Protein AF-A0A819L9K7-F1 (afdb_monomer)

Mean predicted aligned error: 14.49 Å

Foldseek 3Di:
DPDPPVVVVVVVVVPDDDPPVDDPDPDPDQLVRVLVVLVVVLVVVLVVLVVVLVVLVPPPVNVPDPLSVLVNVLSVLVNVLSVPLSVQVSVCSVPVDGPPPDPVVVVVNCCSVVLSVVLSVLSVVLSVVVVVCCVPPVPVPPDPVVVVVSVVVSVVCSVVVPD

Nearest PDB structures (foldseek):
  7um6-assembly1_A  TM=7.625E-01  e=9.025E-03  Homo sapiens
  8uwl-assembly1_A  TM=7.797E-01  e=8.533E-03  Homo sapiens
  6a94-assembly2_B  TM=7.496E-01  e=1.336E-02  Homo sapiens
  7xk8-assembly1_R  TM=7.739E-01  e=8.481E-02  Homo sapiens
  7um7-assembly1_A  TM=7.497E-01  e=8.019E-02  Homo sapiens

Sequence (163 aa):
MDMNFSYNNEFLNSSDEDDHDGFDEDSVISPMIRFWILLIFSIPSIICSIVILYLLLNHKEHRRSLNHRVVIIQLIGGLIYLLTHIPIYLNYLRLGYVWPQTPTMCHIWWFVGDGFSDTMTILMAWASFERHILIFHNQLVSTRRKRIFAHYLPITIIIIYCP

pLDDT: mean 71.37, std 14.48, range [41.88, 90.06]

Secondary structure (DSSP, 8-state):
--SSSHHHHHHHTTS---------S---S-HHHHHHHHHHHHHHHHHHHHHHHHHHHH-GGGGG-HHHHHHHHHHHHHHHHHHHHHHHHHHHHHHSS-SS--HHHHHHHHIIIIIHHHHHHHHHHHHHHHHHHHHH-TTTT-SHHHHHHHHHHHHHHHHHH--

Radius of gyration: 26.66 Å; Cα contacts (8 Å, |Δi|>4): 63; chains: 1; bounding box: 38×29×101 Å

Solvent-accessible surface area (backbone atoms only — not comparable to full-atom values): 9792 Å² total; per-residue (Å²): 142,86,80,70,71,66,62,57,55,56,59,62,68,67,69,67,85,74,85,77,86,65,97,81,84,86,68,98,62,58,55,70,58,54,47,52,53,50,52,65,53,46,55,59,50,52,53,50,52,51,51,51,51,48,54,55,70,68,41,70,82,54,75,78,46,75,75,46,55,58,52,51,52,50,52,52,50,53,50,49,45,57,67,52,50,47,58,55,52,48,47,26,60,72,66,77,48,63,84,69,88,41,74,68,50,53,50,51,48,49,45,57,52,56,52,45,50,50,50,51,52,52,51,52,52,46,53,49,49,53,52,51,45,52,73,78,38,60,78,77,69,73,47,73,69,60,56,49,53,64,59,45,48,62,58,51,48,46,65,71,74,56,126

Structure (mmCIF, N/CA/C/O backbone):
data_AF-A0A819L9K7-F1
#
_entry.id   AF-A0A819L9K7-F1
#
loop_
_atom_site.group_PDB
_atom_site.id
_atom_site.type_symbol
_atom_site.label_atom_id
_atom_site.label_alt_id
_atom_site.label_comp_id
_atom_site.label_asym_id
_atom_site.label_entity_id
_atom_site.label_seq_id
_atom_site.pdbx_PDB_ins_code
_atom_site.Cartn_x
_atom_site.Cartn_y
_atom_site.Cartn_z
_atom_site.occupancy
_atom_site.B_iso_or_equiv
_atom_site.auth_seq_id
_atom_site.auth_comp_id
_atom_site.auth_asym_id
_atom_site.auth_atom_id
_atom_site.pdbx_PDB_model_num
ATOM 1 N N . MET A 1 1 ? -8.771 12.437 -74.222 1.00 47.97 1 MET A N 1
ATOM 2 C CA . MET A 1 1 ? -7.708 11.501 -73.810 1.00 47.97 1 MET A CA 1
ATOM 3 C C . MET A 1 1 ? -7.007 12.129 -72.613 1.00 47.97 1 MET A C 1
ATOM 5 O O . MET A 1 1 ? -5.881 12.539 -72.761 1.00 47.97 1 MET A O 1
ATOM 9 N N . ASP A 1 2 ? -7.673 12.244 -71.458 1.00 45.41 2 ASP A N 1
ATOM 10 C CA . ASP A 1 2 ? -7.119 12.936 -70.271 1.00 45.41 2 ASP A CA 1
ATOM 11 C C . ASP A 1 2 ? -7.773 12.414 -68.979 1.00 45.41 2 ASP A C 1
ATOM 13 O O . ASP A 1 2 ? -8.266 13.175 -68.156 1.00 45.41 2 ASP A O 1
ATOM 17 N N . MET A 1 3 ? -7.877 11.091 -68.823 1.00 43.03 3 MET A N 1
ATOM 18 C CA . MET A 1 3 ? -8.537 10.500 -67.644 1.00 43.03 3 MET A CA 1
ATOM 19 C C . MET A 1 3 ? -7.751 9.353 -66.992 1.00 43.03 3 MET A C 1
ATOM 21 O O . MET A 1 3 ? -8.260 8.707 -66.089 1.00 43.03 3 MET A O 1
ATOM 25 N N . ASN A 1 4 ? -6.496 9.132 -67.411 1.00 41.88 4 ASN A N 1
ATOM 26 C CA . ASN A 1 4 ? -5.614 8.092 -66.856 1.00 41.88 4 ASN A CA 1
ATOM 27 C C . ASN A 1 4 ? -4.394 8.649 -66.099 1.00 41.88 4 ASN A C 1
ATOM 29 O O . ASN A 1 4 ? -3.623 7.870 -65.552 1.00 41.88 4 ASN A O 1
ATOM 33 N N . PHE A 1 5 ? -4.198 9.973 -66.048 1.00 43.19 5 PHE A N 1
ATOM 34 C CA . PHE A 1 5 ? -3.042 10.561 -65.354 1.00 43.19 5 PHE A CA 1
ATOM 35 C C . PHE A 1 5 ? -3.317 10.875 -63.873 1.00 43.19 5 PHE A C 1
ATOM 37 O O . PHE A 1 5 ? -2.386 10.940 -63.082 1.00 43.19 5 PHE A O 1
ATOM 44 N N . SER A 1 6 ? -4.588 11.008 -63.466 1.00 46.12 6 SER A N 1
ATOM 45 C CA . SER A 1 6 ? -4.931 11.297 -62.063 1.00 46.12 6 SER A CA 1
ATOM 46 C C . SER A 1 6 ? -4.913 10.045 -61.175 1.00 46.12 6 SER A C 1
ATOM 48 O O . SER A 1 6 ? -4.499 10.124 -60.026 1.00 46.12 6 SER A O 1
ATOM 50 N N . TYR A 1 7 ? -5.280 8.877 -61.718 1.00 46.41 7 TYR A N 1
ATOM 51 C CA . TYR A 1 7 ? -5.365 7.622 -60.954 1.00 46.41 7 TYR A CA 1
ATOM 52 C C . TYR A 1 7 ? -3.996 7.073 -60.520 1.00 46.41 7 TYR A C 1
ATOM 54 O O . TYR A 1 7 ? -3.875 6.451 -59.469 1.00 46.41 7 TYR A O 1
ATOM 62 N N . ASN A 1 8 ? -2.944 7.327 -61.304 1.00 43.03 8 ASN A N 1
ATOM 63 C CA . ASN A 1 8 ? -1.601 6.837 -60.983 1.00 43.03 8 ASN A CA 1
ATOM 64 C C . ASN A 1 8 ? -0.897 7.688 -59.914 1.00 43.03 8 ASN A C 1
ATOM 66 O O . ASN A 1 8 ? -0.018 7.177 -59.226 1.00 43.03 8 ASN A O 1
ATOM 70 N N . ASN A 1 9 ? -1.300 8.954 -59.742 1.00 44.94 9 ASN A N 1
ATOM 71 C CA . ASN A 1 9 ? -0.762 9.816 -58.687 1.00 44.94 9 ASN A CA 1
ATOM 72 C C . ASN A 1 9 ? -1.364 9.493 -57.312 1.00 44.94 9 ASN A C 1
ATOM 74 O O . ASN A 1 9 ? -0.668 9.631 -56.316 1.00 44.94 9 ASN A O 1
ATOM 78 N N . GLU A 1 10 ? -2.609 9.010 -57.239 1.00 49.22 10 GLU A N 1
ATOM 79 C CA . GLU A 1 10 ? -3.186 8.535 -55.971 1.00 49.22 10 GLU A CA 1
ATOM 80 C C . GLU A 1 10 ? -2.590 7.192 -55.529 1.00 49.22 10 GLU A C 1
ATOM 82 O O . GLU A 1 10 ? -2.390 6.975 -54.338 1.00 49.22 10 GLU A O 1
ATOM 87 N N . PHE A 1 11 ? -2.238 6.306 -56.470 1.00 46.31 11 PHE A N 1
ATOM 88 C CA . PHE A 1 11 ? -1.681 4.993 -56.127 1.00 46.31 11 PHE A CA 1
ATOM 89 C C . PHE A 1 11 ? -0.210 5.060 -55.676 1.00 46.31 11 PHE A C 1
ATOM 91 O O . PHE A 1 11 ? 0.197 4.311 -54.791 1.00 46.31 11 PHE A O 1
ATOM 98 N N . LEU A 1 12 ? 0.583 5.989 -56.230 1.00 46.03 12 LEU A N 1
ATOM 99 C CA . LEU A 1 12 ? 1.963 6.235 -55.784 1.00 46.03 12 LEU A CA 1
ATOM 100 C C . LEU A 1 12 ? 2.042 7.044 -54.480 1.00 46.03 12 LEU A C 1
ATOM 102 O O . LEU A 1 12 ? 3.007 6.881 -53.750 1.00 46.03 12 LEU A O 1
ATOM 106 N N . ASN A 1 13 ? 1.020 7.838 -54.145 1.00 42.19 13 ASN A N 1
ATOM 107 C CA . ASN A 1 13 ? 0.948 8.571 -52.872 1.00 42.19 13 ASN A CA 1
ATOM 108 C C . ASN A 1 13 ? 0.361 7.730 -51.718 1.00 42.19 13 ASN A C 1
ATOM 110 O O . ASN A 1 13 ? 0.168 8.237 -50.618 1.00 42.19 13 ASN A O 1
ATOM 114 N N . SER A 1 14 ? 0.030 6.462 -51.984 1.00 45.16 14 SER A N 1
ATOM 115 C CA . SER A 1 14 ? -0.509 5.505 -51.008 1.00 45.16 14 SER A CA 1
ATOM 116 C C . SER A 1 14 ? 0.543 4.499 -50.516 1.00 45.16 14 SER A C 1
ATOM 118 O O . SER A 1 14 ? 0.205 3.632 -49.714 1.00 45.16 14 SER A O 1
ATOM 120 N N . SER A 1 15 ? 1.778 4.562 -51.029 1.00 47.38 15 SER A N 1
ATOM 121 C CA . SER A 1 15 ? 2.857 3.611 -50.701 1.00 47.38 15 SER A CA 1
ATOM 122 C C . SER A 1 15 ? 4.066 4.245 -49.993 1.00 47.38 15 SER A C 1
ATOM 124 O O . SER A 1 15 ? 5.053 3.548 -49.798 1.00 47.38 15 SER A O 1
ATOM 126 N N . ASP A 1 16 ? 3.980 5.517 -49.590 1.00 47.78 16 ASP A N 1
ATOM 127 C CA . ASP A 1 16 ? 4.845 6.108 -48.558 1.00 47.78 16 ASP A CA 1
ATOM 128 C C . ASP A 1 16 ? 4.090 5.923 -47.224 1.00 47.78 16 ASP A C 1
ATOM 130 O O . ASP A 1 16 ? 3.124 6.630 -46.946 1.00 47.78 16 ASP A O 1
ATOM 134 N N . GLU A 1 17 ? 4.251 4.805 -46.513 1.00 51.47 17 GLU A N 1
ATOM 135 C CA . GLU A 1 17 ? 5.301 4.629 -45.496 1.00 51.47 17 GLU A CA 1
ATOM 136 C C . GLU A 1 17 ? 5.539 5.903 -44.672 1.00 51.47 17 GLU A C 1
ATOM 138 O O . GLU A 1 17 ? 6.511 6.619 -44.860 1.00 51.47 17 GLU A O 1
ATOM 143 N N . ASP A 1 18 ? 4.612 6.166 -43.752 1.00 46.50 18 ASP A N 1
ATOM 144 C CA . ASP A 1 18 ? 4.942 6.394 -42.343 1.00 46.50 18 ASP A CA 1
ATOM 145 C C . ASP A 1 18 ? 3.671 6.153 -41.511 1.00 46.50 18 ASP A C 1
ATOM 147 O O . ASP A 1 18 ? 3.017 7.072 -41.016 1.00 46.50 18 ASP A O 1
ATOM 151 N N . ASP A 1 19 ? 3.318 4.872 -41.347 1.00 43.38 19 ASP A N 1
ATOM 152 C CA . ASP A 1 19 ? 2.492 4.419 -40.223 1.00 43.38 19 ASP A CA 1
ATOM 153 C C . ASP A 1 19 ? 3.317 4.586 -38.936 1.00 43.38 19 ASP A C 1
ATOM 155 O O . ASP A 1 19 ? 3.801 3.631 -38.326 1.00 43.38 19 ASP A O 1
ATOM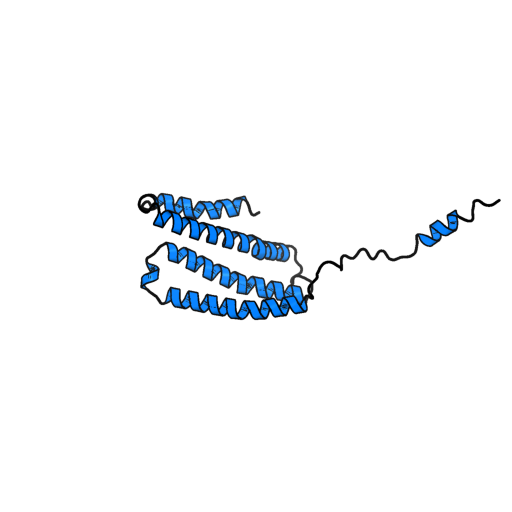 159 N N . HIS A 1 20 ? 3.484 5.836 -38.510 1.00 44.00 20 HIS A N 1
ATOM 160 C CA . HIS A 1 20 ? 3.915 6.190 -37.164 1.00 44.00 20 HIS A CA 1
ATOM 161 C C . HIS A 1 20 ? 2.706 6.131 -36.209 1.00 44.00 20 HIS A C 1
ATOM 163 O O . HIS A 1 20 ? 2.451 7.040 -35.423 1.00 44.00 20 HIS A O 1
ATOM 169 N N . ASP A 1 21 ? 1.958 5.027 -36.253 1.00 50.53 21 ASP A N 1
ATOM 170 C CA . ASP A 1 21 ? 1.004 4.663 -35.207 1.00 50.53 21 ASP A CA 1
ATOM 171 C C . ASP A 1 21 ? 1.798 4.110 -34.019 1.00 50.53 21 ASP A C 1
ATOM 173 O O . ASP A 1 21 ? 2.033 2.910 -33.862 1.00 50.53 21 ASP A O 1
ATOM 177 N N . GLY A 1 22 ? 2.273 5.027 -33.181 1.00 45.41 22 GLY A N 1
ATOM 178 C CA . GLY A 1 22 ? 3.095 4.698 -32.027 1.00 45.41 22 GLY A CA 1
ATOM 179 C C . GLY A 1 22 ? 3.020 5.755 -30.939 1.00 45.41 22 GLY A C 1
ATOM 180 O O . GLY A 1 22 ? 4.036 6.329 -30.601 1.00 45.41 22 GLY A O 1
ATOM 181 N N . PHE A 1 23 ? 1.819 6.042 -30.434 1.00 48.34 23 PHE A N 1
ATOM 182 C CA . PHE A 1 23 ? 1.538 6.262 -29.003 1.00 48.34 23 PHE A CA 1
ATOM 183 C C . PHE A 1 23 ? 2.619 6.941 -28.113 1.00 48.34 23 PHE A C 1
ATOM 185 O O . PHE A 1 23 ? 2.833 6.493 -26.994 1.00 48.34 23 PHE A O 1
ATOM 192 N N . ASP A 1 24 ? 3.269 8.032 -28.529 1.00 49.47 24 ASP A N 1
ATOM 193 C CA . ASP A 1 24 ? 4.378 8.632 -27.754 1.00 49.47 24 ASP A CA 1
ATOM 194 C C . ASP A 1 24 ? 4.225 10.144 -27.487 1.00 49.47 24 ASP A C 1
ATOM 196 O O . ASP A 1 24 ? 5.203 10.886 -27.497 1.00 49.47 24 ASP A O 1
ATOM 200 N N . GLU A 1 25 ? 3.015 10.632 -27.177 1.00 50.06 25 GLU A N 1
ATOM 201 C CA . GLU A 1 25 ? 2.830 12.052 -26.799 1.00 50.06 25 GLU A CA 1
ATOM 202 C C . GLU A 1 25 ? 2.079 12.358 -25.492 1.00 50.06 25 GLU A C 1
ATOM 204 O O . GLU A 1 25 ? 1.927 13.528 -25.164 1.00 50.06 25 GLU A O 1
ATOM 209 N N . ASP A 1 26 ? 1.742 11.379 -24.641 1.00 50.31 26 ASP A N 1
ATOM 210 C CA . ASP A 1 26 ? 0.991 11.666 -23.397 1.00 50.31 26 ASP A CA 1
ATOM 211 C C . ASP A 1 26 ? 1.663 11.194 -22.094 1.00 50.31 26 ASP A C 1
ATOM 213 O O . ASP A 1 26 ? 1.020 10.754 -21.137 1.00 50.31 26 ASP A O 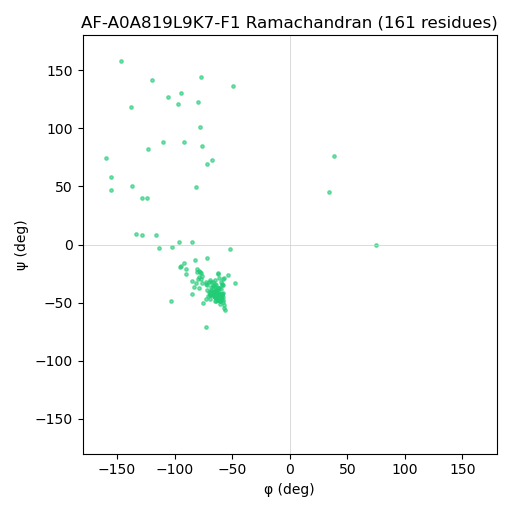1
ATOM 217 N N . SER A 1 27 ? 2.984 11.349 -21.976 1.00 53.69 27 SER A N 1
ATOM 218 C CA . SER A 1 27 ? 3.630 11.342 -20.656 1.00 53.69 27 SER A CA 1
ATOM 219 C C . SER A 1 27 ? 4.422 12.626 -20.415 1.00 53.69 27 SER A C 1
ATOM 221 O O . SER A 1 27 ? 5.639 12.675 -20.515 1.00 53.69 27 SER A O 1
ATOM 223 N N . VAL A 1 28 ? 3.696 13.671 -19.995 1.00 59.41 28 VAL A N 1
ATOM 224 C CA . VAL A 1 28 ? 4.142 15.057 -19.699 1.00 59.41 28 VAL A CA 1
ATOM 225 C C . VAL A 1 28 ? 5.350 15.166 -18.734 1.00 59.41 28 VAL A C 1
ATOM 227 O O . VAL A 1 28 ? 5.855 16.250 -18.461 1.00 59.41 28 VAL A O 1
ATOM 230 N N . ILE A 1 29 ? 5.845 14.057 -18.176 1.00 67.44 29 ILE A N 1
ATOM 231 C CA . ILE A 1 29 ? 6.948 14.027 -17.210 1.00 67.44 29 ILE A CA 1
ATOM 232 C C . ILE A 1 29 ? 7.890 12.873 -17.556 1.00 67.44 29 ILE A C 1
ATOM 234 O O . ILE A 1 29 ? 7.492 11.711 -17.453 1.00 67.44 29 ILE A O 1
ATOM 238 N N . SER A 1 30 ? 9.149 13.210 -17.860 1.00 81.06 30 SER A N 1
ATOM 239 C CA . SER A 1 30 ? 10.231 12.259 -18.142 1.00 81.06 30 SER A CA 1
ATOM 240 C C . SER A 1 30 ? 10.323 11.151 -17.073 1.00 81.06 30 SER A C 1
ATOM 242 O O . SER A 1 30 ? 10.284 11.455 -15.871 1.00 81.06 30 SER A O 1
ATOM 244 N N . PRO A 1 31 ? 10.500 9.871 -17.461 1.00 75.19 31 PRO A N 1
ATOM 245 C CA . PRO A 1 31 ? 10.593 8.740 -16.529 1.00 75.19 31 PRO A CA 1
ATOM 246 C C . PRO A 1 31 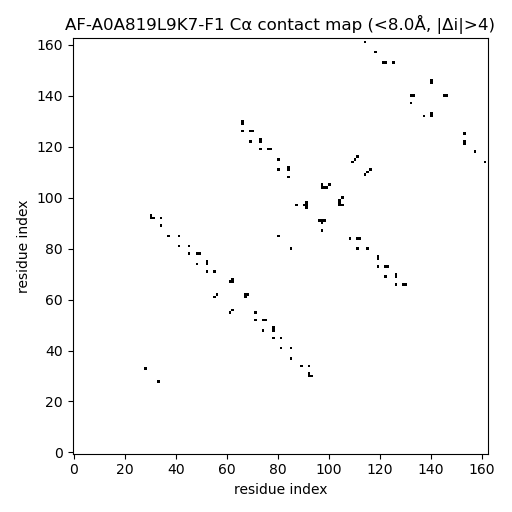? 11.717 8.910 -15.496 1.00 75.19 31 PRO A C 1
ATOM 248 O O . PRO A 1 31 ? 11.590 8.477 -14.349 1.00 75.19 31 PRO A O 1
ATOM 251 N N . MET A 1 32 ? 12.780 9.633 -15.850 1.00 77.69 32 MET A N 1
ATOM 252 C CA . MET A 1 32 ? 13.879 9.938 -14.936 1.00 77.69 32 MET A CA 1
ATOM 253 C C . MET A 1 32 ? 13.462 10.896 -13.811 1.00 77.69 32 MET A C 1
ATOM 255 O O . MET A 1 32 ? 13.873 10.723 -12.665 1.00 77.69 32 MET A O 1
ATOM 259 N N . ILE A 1 33 ? 12.595 11.869 -14.101 1.00 83.44 33 ILE A N 1
ATOM 260 C CA . ILE A 1 33 ? 12.060 12.798 -13.094 1.00 83.44 33 ILE 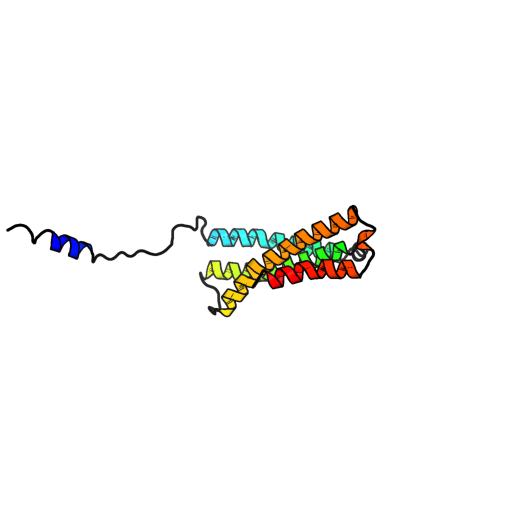A CA 1
ATOM 261 C C . ILE A 1 33 ? 11.149 12.040 -12.120 1.00 83.44 33 ILE A C 1
ATOM 263 O O . ILE A 1 33 ? 11.269 12.207 -10.905 1.00 83.44 33 ILE A O 1
ATOM 267 N N . ARG A 1 34 ? 10.289 11.149 -12.636 1.00 80.88 34 ARG A N 1
ATOM 268 C CA . ARG A 1 34 ? 9.417 10.293 -11.811 1.00 80.88 34 ARG A CA 1
ATOM 269 C C . ARG A 1 34 ? 10.231 9.412 -10.864 1.00 80.88 34 ARG A C 1
ATOM 271 O O . ARG A 1 34 ? 9.900 9.323 -9.684 1.00 80.88 34 ARG A O 1
ATOM 278 N N . PHE A 1 35 ? 11.322 8.827 -11.361 1.00 82.44 35 PHE A N 1
ATOM 279 C CA . PHE A 1 35 ? 12.244 8.023 -10.561 1.00 82.44 35 PHE A CA 1
ATOM 280 C C . PHE A 1 35 ? 12.805 8.805 -9.364 1.00 82.44 35 PHE A C 1
ATOM 282 O O . PHE A 1 35 ? 12.692 8.351 -8.225 1.00 82.44 35 PHE A O 1
ATOM 289 N N . TRP A 1 36 ? 13.366 9.997 -9.596 1.00 85.00 36 TRP A N 1
ATOM 290 C CA . TRP A 1 36 ? 13.979 10.797 -8.530 1.00 85.00 36 TRP A CA 1
ATOM 291 C C . TRP A 1 36 ? 12.965 11.314 -7.508 1.00 85.00 36 TRP A C 1
ATOM 293 O O . TRP A 1 36 ? 13.245 11.267 -6.310 1.00 85.00 36 TRP A O 1
ATOM 303 N N . ILE A 1 37 ? 11.785 11.757 -7.953 1.00 86.62 37 ILE A N 1
ATOM 304 C CA . ILE A 1 37 ? 10.715 12.212 -7.051 1.00 86.62 37 ILE A CA 1
ATOM 305 C C . ILE A 1 37 ? 10.258 11.065 -6.148 1.00 86.62 37 ILE A C 1
ATOM 307 O O . ILE A 1 37 ? 10.176 11.234 -4.930 1.00 86.62 37 ILE A O 1
ATOM 311 N N . LEU A 1 38 ? 10.008 9.885 -6.725 1.00 84.38 38 LEU A N 1
ATOM 312 C CA . LEU A 1 38 ? 9.605 8.710 -5.954 1.00 84.38 38 LEU A CA 1
ATOM 313 C C . LEU A 1 38 ? 10.693 8.286 -4.969 1.00 84.38 38 LEU A C 1
ATOM 315 O O . LEU A 1 38 ? 10.387 7.980 -3.819 1.00 84.38 38 LEU A O 1
ATOM 319 N N . LEU A 1 39 ? 11.962 8.312 -5.375 1.00 85.75 39 LEU A N 1
ATOM 320 C CA . LEU A 1 39 ? 13.079 7.950 -4.506 1.00 85.75 39 LEU A CA 1
ATOM 321 C C . LEU A 1 39 ? 13.231 8.929 -3.328 1.00 85.75 39 LEU A C 1
ATOM 323 O O . LEU A 1 39 ? 13.291 8.506 -2.175 1.00 85.75 39 LEU A O 1
ATOM 327 N N . ILE A 1 40 ? 13.223 10.237 -3.597 1.00 90.06 40 ILE A N 1
ATOM 328 C CA . ILE A 1 40 ? 13.348 11.274 -2.562 1.00 90.06 40 ILE A CA 1
ATOM 329 C C . ILE A 1 40 ? 12.169 11.249 -1.590 1.00 90.06 40 ILE A C 1
ATOM 331 O O . ILE A 1 40 ? 12.368 11.510 -0.409 1.00 90.06 40 ILE A O 1
ATOM 335 N N . PHE A 1 41 ? 10.957 10.937 -2.051 1.00 87.19 41 PHE A N 1
ATOM 336 C CA . PHE A 1 41 ? 9.770 10.931 -1.195 1.00 87.19 41 PHE A CA 1
ATOM 337 C C . PHE A 1 41 ? 9.577 9.609 -0.433 1.00 87.19 41 PHE A C 1
ATOM 339 O O . PHE A 1 41 ? 9.092 9.596 0.700 1.00 87.19 41 PHE A O 1
ATOM 346 N N . SER A 1 42 ? 9.994 8.485 -1.019 1.00 85.00 42 SER A N 1
ATOM 347 C CA . SER A 1 42 ? 9.874 7.159 -0.398 1.00 85.00 42 SER A CA 1
ATOM 348 C C . SER A 1 42 ? 10.792 6.986 0.812 1.00 85.00 42 SER A C 1
ATOM 350 O O . SER A 1 42 ? 10.335 6.486 1.838 1.00 85.00 42 SER A O 1
ATOM 352 N N . ILE A 1 43 ? 12.043 7.452 0.751 1.00 88.06 43 ILE A N 1
ATOM 353 C CA . ILE A 1 43 ? 13.007 7.355 1.864 1.00 88.06 43 ILE A CA 1
ATOM 354 C C . ILE A 1 43 ? 12.471 7.990 3.168 1.00 88.06 43 ILE A C 1
ATOM 356 O O . ILE A 1 43 ? 12.388 7.282 4.177 1.00 88.06 43 ILE A O 1
ATOM 360 N N . PRO A 1 44 ? 12.063 9.277 3.203 1.00 90.06 44 PRO A N 1
ATOM 361 C CA . PRO A 1 44 ? 11.542 9.901 4.416 1.00 90.06 44 PRO A CA 1
ATOM 362 C C . PRO A 1 44 ? 10.210 9.284 4.852 1.00 90.06 44 PRO A C 1
ATOM 364 O O . PRO A 1 44 ? 9.962 9.180 6.053 1.00 90.06 44 PRO A O 1
ATOM 367 N N . SER A 1 45 ? 9.378 8.823 3.913 1.00 88.62 45 SER A N 1
ATOM 368 C CA . SER A 1 45 ? 8.115 8.146 4.228 1.00 88.62 45 SER A CA 1
ATOM 369 C C . SER A 1 45 ? 8.336 6.806 4.943 1.00 88.62 45 SER A C 1
ATOM 371 O O . SER A 1 45 ? 7.696 6.529 5.963 1.00 88.62 45 SER A O 1
ATOM 373 N N . ILE A 1 46 ? 9.304 6.007 4.484 1.00 87.62 46 ILE A N 1
ATOM 374 C CA . ILE A 1 46 ? 9.706 4.750 5.130 1.00 87.62 46 ILE A CA 1
ATOM 375 C C . ILE A 1 46 ? 10.268 5.029 6.528 1.00 87.62 46 ILE A C 1
ATOM 377 O O . ILE A 1 46 ? 9.843 4.396 7.496 1.00 87.62 46 ILE A O 1
ATOM 381 N N . ILE A 1 47 ? 11.169 6.009 6.660 1.00 89.56 47 ILE A N 1
ATOM 382 C CA . ILE A 1 47 ? 11.753 6.390 7.956 1.00 89.56 47 ILE A CA 1
ATOM 383 C C . ILE A 1 47 ? 10.658 6.834 8.932 1.00 89.56 47 ILE A C 1
ATOM 385 O O . ILE A 1 47 ? 10.611 6.355 10.065 1.00 89.56 47 ILE A O 1
ATOM 389 N N . CYS A 1 48 ? 9.744 7.701 8.492 1.00 89.12 48 CYS A N 1
ATOM 390 C CA . CYS A 1 48 ? 8.628 8.173 9.306 1.00 89.12 48 CYS A CA 1
ATOM 391 C C . CYS A 1 48 ? 7.733 7.009 9.755 1.00 89.12 48 CYS A C 1
ATOM 393 O O . CYS A 1 48 ? 7.414 6.887 10.939 1.00 89.12 48 CYS A O 1
ATOM 395 N N . SER A 1 49 ? 7.403 6.099 8.837 1.00 86.81 49 SER A N 1
ATOM 396 C CA . SER A 1 49 ? 6.578 4.922 9.124 1.00 86.81 49 SER A CA 1
ATOM 397 C C . SER A 1 49 ? 7.228 3.999 10.162 1.00 86.81 49 SER A C 1
ATOM 399 O O . SER A 1 49 ? 6.553 3.549 11.089 1.00 86.81 49 SER A O 1
ATOM 401 N N . ILE A 1 50 ? 8.543 3.765 10.066 1.00 87.50 50 ILE A N 1
ATOM 402 C CA . ILE A 1 50 ? 9.306 2.969 11.042 1.00 87.50 50 ILE A CA 1
ATOM 403 C C . ILE A 1 50 ? 9.345 3.662 12.406 1.00 87.50 50 ILE A C 1
ATOM 405 O O . ILE A 1 50 ? 9.126 3.005 13.422 1.00 87.50 50 ILE A O 1
ATOM 409 N N . VAL A 1 51 ? 9.588 4.976 12.449 1.00 89.00 51 VAL A N 1
ATOM 410 C CA . VAL A 1 51 ? 9.609 5.745 13.704 1.00 89.00 51 VAL A CA 1
ATOM 411 C C . VAL A 1 51 ? 8.246 5.697 14.388 1.00 89.00 51 VAL A C 1
ATOM 413 O O . VAL A 1 51 ? 8.178 5.398 15.580 1.00 89.00 51 VAL A O 1
ATOM 416 N N . ILE A 1 52 ? 7.158 5.926 13.647 1.00 85.44 52 ILE A N 1
ATOM 417 C CA . ILE A 1 52 ? 5.796 5.843 14.186 1.00 85.44 52 ILE A CA 1
ATOM 418 C C . ILE A 1 52 ? 5.530 4.436 14.712 1.00 85.44 52 ILE A C 1
ATOM 420 O O . ILE A 1 52 ? 5.089 4.305 15.850 1.00 85.44 52 ILE A O 1
ATOM 424 N N . LEU A 1 53 ? 5.839 3.393 13.934 1.00 85.56 53 LEU A N 1
ATOM 425 C CA . LEU A 1 53 ? 5.664 2.000 14.347 1.00 85.56 53 LEU A CA 1
ATOM 426 C C . LEU A 1 53 ? 6.471 1.677 15.613 1.00 85.56 53 LEU A C 1
ATOM 428 O O . LEU A 1 53 ? 5.953 1.035 16.526 1.00 85.56 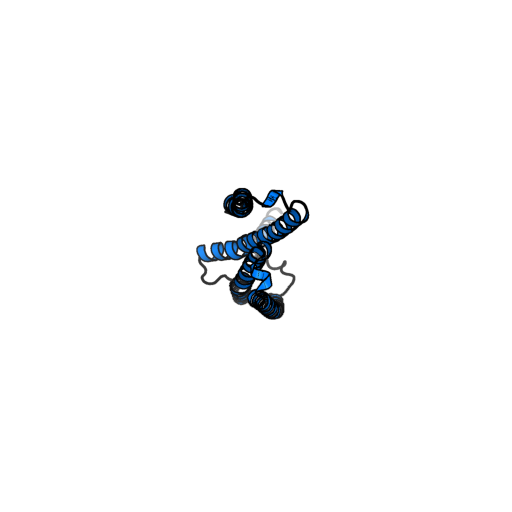53 LEU A O 1
ATOM 432 N N . TYR A 1 54 ? 7.712 2.152 15.700 1.00 86.38 54 TYR A N 1
ATOM 433 C CA . TYR A 1 54 ? 8.572 1.968 16.864 1.00 86.38 54 TYR A CA 1
ATOM 434 C C . TYR A 1 54 ? 8.006 2.660 18.110 1.00 86.38 54 TYR A C 1
ATOM 436 O O . TYR A 1 54 ? 7.872 2.020 19.155 1.00 86.38 54 TYR A O 1
ATOM 444 N N . LEU A 1 55 ? 7.609 3.933 17.999 1.00 86.06 55 LEU A N 1
ATOM 445 C CA . LEU A 1 55 ? 6.961 4.673 19.089 1.00 86.06 55 LEU A CA 1
ATOM 446 C C . LEU A 1 55 ? 5.685 3.961 19.553 1.00 86.06 55 LEU A C 1
ATOM 448 O O . LEU A 1 55 ? 5.454 3.812 20.757 1.00 86.06 55 LEU A O 1
ATOM 452 N N . LEU A 1 56 ? 4.907 3.451 18.598 1.00 77.50 56 LEU A N 1
ATOM 453 C CA . LEU A 1 56 ? 3.686 2.698 18.851 1.00 77.50 56 LEU A CA 1
ATOM 454 C C . LEU A 1 56 ? 3.926 1.393 19.612 1.00 77.50 56 LEU A C 1
ATOM 456 O O . LEU A 1 56 ? 3.184 1.047 20.532 1.00 77.50 56 LEU A O 1
ATOM 460 N N . LEU A 1 57 ? 4.953 0.643 19.209 1.00 77.69 57 LEU A N 1
ATOM 461 C CA . LEU A 1 57 ? 5.294 -0.639 19.815 1.00 77.69 57 LEU A CA 1
ATOM 462 C C . LEU A 1 57 ? 5.897 -0.457 21.209 1.00 77.69 57 LEU A C 1
ATOM 464 O O . LEU A 1 57 ? 5.651 -1.294 22.086 1.00 77.69 57 LEU A O 1
ATOM 468 N N . ASN A 1 58 ? 6.660 0.615 21.427 1.00 80.62 58 ASN A N 1
ATOM 469 C CA . ASN A 1 58 ? 7.369 0.842 22.682 1.00 80.62 58 ASN A CA 1
ATOM 470 C C . ASN A 1 58 ? 6.453 1.401 23.792 1.00 80.62 58 ASN A C 1
ATOM 472 O O . ASN A 1 58 ? 6.631 1.072 24.967 1.00 80.62 58 ASN A O 1
ATOM 476 N N . HIS A 1 59 ? 5.405 2.161 23.448 1.00 76.06 59 HIS A N 1
ATOM 477 C CA . HIS A 1 59 ? 4.425 2.641 24.430 1.00 76.06 59 HIS A CA 1
ATOM 478 C C . HIS A 1 59 ? 3.410 1.551 24.835 1.00 76.06 59 HIS A C 1
ATOM 480 O O . HIS A 1 59 ? 2.421 1.278 24.152 1.00 76.06 59 HIS A O 1
ATOM 486 N N . LYS A 1 60 ? 3.623 0.937 26.009 1.00 61.25 60 LYS A N 1
ATOM 487 C CA . LYS A 1 60 ? 2.779 -0.147 26.565 1.00 61.25 60 LYS A CA 1
ATOM 488 C C . LYS A 1 60 ? 1.307 0.242 26.793 1.00 61.25 60 LYS A C 1
ATOM 490 O O . LYS A 1 60 ? 0.435 -0.604 26.605 1.00 61.25 60 LYS A O 1
ATOM 495 N N . GLU A 1 61 ? 1.026 1.501 27.129 1.00 59.56 61 GLU A N 1
ATOM 496 C CA . GLU A 1 61 ? -0.332 2.034 27.369 1.00 59.56 61 GLU A CA 1
ATOM 497 C C . GLU A 1 61 ? -1.243 1.951 26.125 1.00 59.56 61 GLU A C 1
ATOM 499 O O . GLU A 1 61 ? -2.453 1.746 26.231 1.00 59.56 61 GLU A O 1
ATOM 504 N N . HIS A 1 62 ? -0.674 2.001 24.916 1.00 52.75 62 HIS A N 1
ATOM 505 C CA . HIS A 1 62 ? -1.446 1.973 23.670 1.00 52.75 62 HIS A CA 1
ATOM 506 C C . HIS A 1 62 ? -1.868 0.572 23.203 1.00 52.75 62 HIS A C 1
ATOM 508 O O . HIS A 1 62 ? -2.777 0.445 22.381 1.00 52.75 62 HIS A O 1
ATOM 514 N N . ARG A 1 63 ? -1.306 -0.504 23.776 1.00 54.50 63 ARG A N 1
ATOM 515 C CA . ARG A 1 63 ? -1.634 -1.896 23.395 1.00 54.50 63 ARG A CA 1
ATOM 516 C C . ARG A 1 63 ? -3.025 -2.361 23.851 1.00 54.50 63 ARG A C 1
ATOM 518 O O . ARG A 1 63 ? -3.487 -3.426 23.428 1.00 54.50 63 ARG A O 1
ATOM 525 N N . ARG A 1 64 ? -3.693 -1.594 24.718 1.00 53.84 64 ARG A N 1
ATOM 526 C CA . ARG A 1 64 ? -4.958 -1.985 25.362 1.00 53.84 64 ARG A CA 1
ATOM 527 C C . ARG A 1 64 ? -6.212 -1.538 24.594 1.00 53.84 64 ARG A C 1
ATOM 529 O O . ARG A 1 64 ? -7.278 -2.103 24.820 1.00 53.84 64 ARG A O 1
ATOM 536 N N . SER A 1 65 ? -6.089 -0.600 23.650 1.00 56.34 65 SER A N 1
ATOM 537 C CA . SER A 1 65 ? -7.206 -0.120 22.823 1.00 56.34 65 SER A CA 1
ATOM 538 C C . SER A 1 65 ? -7.286 -0.865 21.487 1.00 56.34 65 SER A C 1
ATOM 540 O O . SER A 1 65 ? -6.300 -0.999 20.763 1.00 56.34 65 SER A O 1
ATOM 542 N N . LEU A 1 66 ? -8.480 -1.350 21.149 1.00 58.97 66 LEU A N 1
ATOM 543 C CA . LEU A 1 66 ? -8.769 -2.093 19.919 1.00 58.97 66 LEU A CA 1
ATOM 544 C C . LEU A 1 66 ? -8.453 -1.282 18.653 1.00 58.97 66 LEU A C 1
ATOM 546 O O . LEU A 1 66 ? -7.903 -1.836 17.703 1.00 58.97 66 LEU A O 1
ATOM 550 N N . ASN A 1 67 ? -8.663 0.034 18.720 1.00 61.16 67 ASN A N 1
ATOM 551 C CA . ASN A 1 67 ? -8.397 0.992 17.645 1.00 61.16 67 ASN A CA 1
ATOM 552 C C . ASN A 1 67 ? -6.916 1.052 17.251 1.00 61.16 67 ASN A C 1
ATOM 554 O O . ASN A 1 67 ? -6.578 1.427 16.133 1.00 61.16 67 ASN A O 1
ATOM 558 N N . HIS A 1 68 ? -6.013 0.704 18.169 1.00 68.44 68 HIS A N 1
ATOM 559 C CA . HIS A 1 68 ? -4.579 0.771 17.919 1.00 68.44 68 HIS A CA 1
ATOM 560 C C . HIS A 1 68 ? -4.090 -0.390 17.046 1.00 68.44 68 HIS A C 1
ATOM 562 O O . HIS A 1 68 ? -3.125 -0.249 16.303 1.00 68.44 68 HIS A O 1
ATOM 568 N N . ARG A 1 69 ? -4.782 -1.536 17.086 1.00 72.69 69 ARG A N 1
ATOM 569 C CA . ARG A 1 69 ? -4.392 -2.730 16.322 1.00 72.69 69 ARG A CA 1
ATOM 570 C C . ARG A 1 69 ? -4.601 -2.546 14.825 1.00 72.69 69 ARG A C 1
ATOM 572 O O . ARG A 1 69 ? -3.733 -2.932 14.055 1.00 72.69 69 ARG A O 1
ATOM 579 N N . VAL A 1 70 ? -5.714 -1.928 14.428 1.00 74.62 70 VAL A N 1
ATOM 580 C CA . VAL A 1 70 ? -5.997 -1.640 13.013 1.00 74.62 70 VAL A CA 1
ATOM 581 C C . VAL A 1 70 ? -4.978 -0.648 12.454 1.00 74.62 70 VAL A C 1
ATOM 583 O O . VAL A 1 70 ? -4.456 -0.863 11.369 1.00 74.62 70 VAL A O 1
ATOM 586 N N . VAL A 1 71 ? -4.595 0.370 13.233 1.00 78.31 71 VAL A N 1
ATOM 587 C CA . VAL A 1 71 ? -3.553 1.338 12.841 1.00 78.31 71 VAL A CA 1
ATOM 588 C C . VAL A 1 71 ? -2.185 0.671 12.675 1.00 78.31 71 VAL A C 1
ATOM 590 O O . VAL A 1 71 ? -1.474 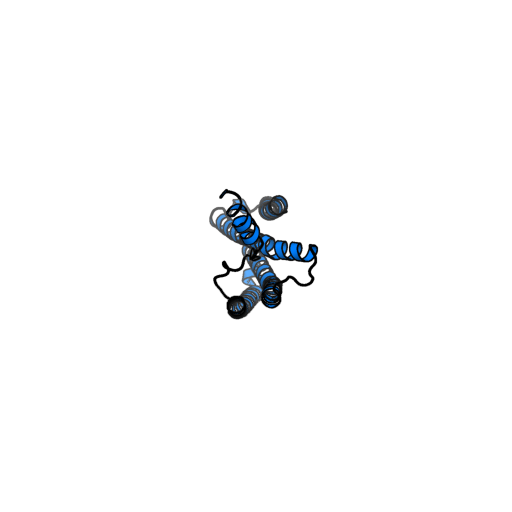0.980 11.726 1.00 78.31 71 VAL A O 1
ATOM 593 N N . ILE A 1 72 ? -1.821 -0.269 13.555 1.00 80.38 72 ILE A N 1
ATOM 594 C CA . ILE A 1 72 ? -0.577 -1.045 13.417 1.00 80.38 72 ILE A CA 1
ATOM 595 C C . ILE A 1 72 ? -0.592 -1.871 12.131 1.00 80.38 72 ILE A C 1
ATOM 597 O O . ILE A 1 72 ? 0.386 -1.858 11.392 1.00 80.38 7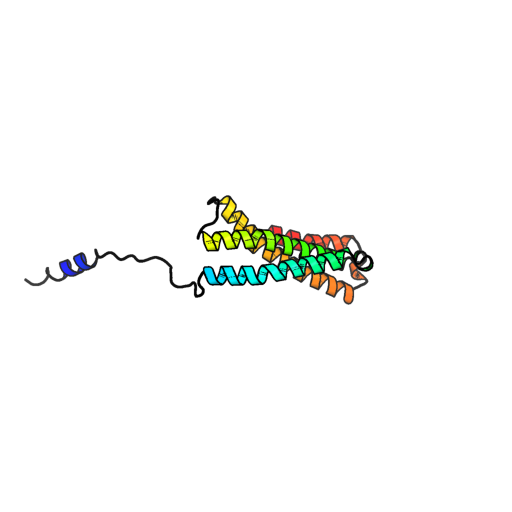2 ILE A O 1
ATOM 601 N N . ILE A 1 73 ? -1.695 -2.574 11.856 1.00 81.75 73 ILE A N 1
ATOM 602 C CA . ILE A 1 73 ? -1.838 -3.391 10.642 1.00 81.75 73 ILE A CA 1
ATOM 603 C C . ILE A 1 73 ? -1.749 -2.507 9.393 1.00 81.75 73 ILE A C 1
ATOM 605 O O . ILE A 1 73 ? -1.039 -2.861 8.456 1.00 81.75 73 ILE A O 1
ATOM 609 N N . GLN A 1 74 ? -2.390 -1.335 9.412 1.00 82.25 74 GLN A N 1
ATOM 610 C CA . GLN A 1 74 ? -2.316 -0.352 8.332 1.00 82.25 74 GLN A CA 1
ATOM 611 C C . GLN A 1 74 ? -0.881 0.138 8.098 1.00 82.25 74 GLN A C 1
ATOM 613 O O . GLN A 1 74 ? -0.416 0.163 6.964 1.00 82.25 74 GLN A O 1
ATOM 618 N N . LEU A 1 75 ? -0.158 0.501 9.165 1.00 85.06 75 LEU A N 1
ATOM 619 C CA . LEU A 1 75 ? 1.232 0.965 9.077 1.00 85.06 75 LEU A CA 1
ATOM 620 C C . LEU A 1 75 ? 2.166 -0.120 8.536 1.00 85.06 75 LEU A C 1
ATOM 622 O O . LEU A 1 75 ? 2.999 0.160 7.680 1.00 85.06 75 LEU A O 1
ATOM 626 N N . ILE A 1 76 ? 2.020 -1.357 9.014 1.00 84.81 76 ILE A N 1
ATOM 627 C CA . ILE A 1 76 ? 2.817 -2.492 8.534 1.00 84.81 76 ILE A CA 1
ATOM 628 C C . ILE A 1 76 ? 2.492 -2.784 7.067 1.00 84.81 76 ILE A C 1
ATOM 630 O O . ILE A 1 76 ? 3.408 -2.963 6.269 1.00 84.81 76 ILE A O 1
ATOM 634 N N . GLY A 1 77 ? 1.211 -2.797 6.696 1.00 84.62 77 GLY A N 1
ATOM 635 C CA . GLY A 1 77 ? 0.791 -3.016 5.317 1.00 84.62 77 GLY A CA 1
ATOM 636 C C . GLY A 1 77 ? 1.317 -1.933 4.374 1.00 84.62 77 GLY A C 1
ATOM 637 O O . GLY A 1 77 ? 1.925 -2.259 3.360 1.00 84.62 77 GLY A O 1
ATOM 638 N N . GLY A 1 78 ? 1.184 -0.658 4.746 1.00 84.94 78 GLY A N 1
ATOM 639 C CA . GLY A 1 78 ? 1.732 0.462 3.979 1.00 84.94 78 GLY A CA 1
ATOM 640 C C . GLY A 1 78 ? 3.257 0.411 3.844 1.00 84.94 78 GLY A C 1
ATOM 641 O O . GLY A 1 78 ? 3.785 0.696 2.771 1.00 84.94 78 GLY A O 1
ATOM 642 N N . LEU A 1 79 ? 3.973 -0.018 4.890 1.00 86.69 79 LEU A N 1
ATOM 643 C CA . LEU A 1 79 ? 5.424 -0.217 4.834 1.00 86.69 79 LEU A CA 1
ATOM 644 C C . LEU A 1 79 ? 5.802 -1.341 3.861 1.00 86.69 79 LEU A C 1
ATOM 646 O O . LEU A 1 79 ? 6.717 -1.167 3.062 1.00 86.69 79 LEU A O 1
ATOM 650 N N . ILE A 1 80 ? 5.099 -2.475 3.912 1.00 86.69 80 ILE A N 1
ATOM 651 C CA . ILE A 1 80 ? 5.323 -3.592 2.985 1.00 86.69 80 ILE A CA 1
ATOM 652 C C . ILE A 1 80 ? 5.061 -3.132 1.552 1.00 86.69 80 ILE A C 1
ATOM 654 O O . ILE A 1 80 ? 5.908 -3.362 0.699 1.00 86.69 80 ILE A O 1
ATOM 658 N N . TYR A 1 81 ? 3.959 -2.422 1.306 1.00 85.88 81 TYR A N 1
ATOM 659 C CA . TYR A 1 81 ? 3.644 -1.859 -0.007 1.00 85.88 81 TYR A CA 1
ATOM 660 C C . TYR A 1 81 ? 4.740 -0.919 -0.510 1.00 85.88 81 TYR A C 1
ATOM 662 O O . TYR A 1 81 ? 5.219 -1.071 -1.627 1.00 85.88 81 TYR A O 1
ATOM 670 N N . LEU A 1 82 ? 5.209 0.011 0.325 1.00 85.75 82 LEU A N 1
ATOM 671 C CA . LEU A 1 82 ? 6.326 0.890 -0.027 1.00 85.75 82 LEU A CA 1
ATOM 672 C C . LEU A 1 82 ? 7.605 0.098 -0.339 1.00 85.75 82 LEU A C 1
ATOM 674 O O . LEU A 1 82 ? 8.333 0.461 -1.255 1.00 85.75 82 LEU A O 1
ATOM 678 N N . LEU A 1 83 ? 7.881 -0.984 0.389 1.00 85.31 83 LEU A N 1
ATOM 679 C CA . LEU A 1 83 ? 9.077 -1.806 0.190 1.00 85.3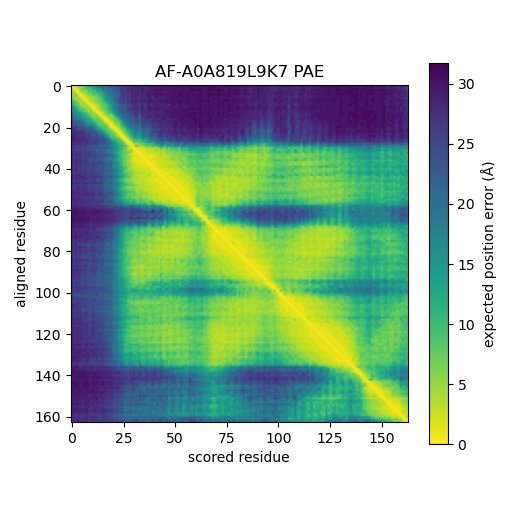1 83 LEU A CA 1
ATOM 680 C C . LEU A 1 83 ? 8.988 -2.763 -1.000 1.00 85.31 83 LEU A C 1
ATOM 682 O O . LEU A 1 83 ? 10.032 -3.169 -1.499 1.00 85.31 83 LEU A O 1
ATOM 686 N N . THR A 1 84 ? 7.795 -3.150 -1.448 1.00 82.56 84 THR A N 1
ATOM 687 C CA . THR A 1 84 ? 7.622 -4.088 -2.568 1.00 82.56 84 THR A CA 1
ATOM 688 C C . THR A 1 84 ? 7.221 -3.371 -3.849 1.00 82.56 84 THR A C 1
ATOM 690 O O . THR A 1 84 ? 7.859 -3.565 -4.879 1.00 82.56 84 THR A O 1
ATOM 693 N N . HIS A 1 85 ? 6.225 -2.491 -3.796 1.00 83.06 85 HIS A N 1
ATOM 694 C CA . HIS A 1 85 ? 5.682 -1.812 -4.968 1.00 83.06 85 HIS A CA 1
ATOM 695 C C . HIS A 1 85 ? 6.652 -0.767 -5.534 1.00 83.06 85 HIS A C 1
ATOM 697 O O . HIS A 1 85 ? 6.880 -0.737 -6.739 1.00 83.06 85 HIS A O 1
ATOM 703 N N . ILE A 1 86 ? 7.281 0.060 -4.686 1.00 84.19 86 ILE A N 1
ATOM 704 C CA . ILE A 1 86 ? 8.213 1.109 -5.140 1.00 84.19 86 ILE A CA 1
ATOM 705 C C . ILE A 1 86 ? 9.417 0.537 -5.903 1.00 84.19 86 ILE A C 1
ATOM 707 O O . ILE A 1 86 ? 9.655 1.011 -7.011 1.00 84.19 86 ILE A O 1
ATOM 711 N N . PRO A 1 87 ? 10.177 -0.466 -5.416 1.00 83.56 87 PRO A N 1
ATOM 712 C CA . PRO A 1 87 ? 11.316 -0.981 -6.179 1.00 83.56 87 PRO A CA 1
ATOM 713 C C . PRO A 1 87 ? 10.894 -1.687 -7.467 1.00 83.56 87 PRO A C 1
ATOM 715 O O . PRO A 1 87 ? 11.584 -1.554 -8.476 1.00 83.56 87 PRO A O 1
ATOM 718 N N . ILE A 1 88 ? 9.757 -2.389 -7.455 1.00 83.00 88 ILE A N 1
ATOM 719 C CA . ILE A 1 88 ? 9.185 -3.006 -8.653 1.00 83.00 88 ILE A CA 1
ATOM 720 C C . ILE A 1 88 ? 8.864 -1.911 -9.685 1.00 83.00 88 ILE A C 1
ATOM 722 O O . ILE A 1 88 ? 9.350 -1.976 -10.815 1.00 83.00 88 ILE A O 1
ATOM 726 N N . TYR A 1 89 ? 8.184 -0.839 -9.267 1.00 82.81 89 TYR A N 1
ATOM 727 C CA . TYR A 1 89 ? 7.852 0.323 -10.098 1.00 82.81 89 TYR A CA 1
ATOM 728 C C . TYR A 1 89 ? 9.082 1.082 -10.615 1.00 82.81 89 TYR A C 1
ATOM 730 O O . TYR A 1 89 ? 9.145 1.436 -11.793 1.00 82.81 89 TYR A O 1
ATOM 738 N N . LEU A 1 90 ? 10.101 1.282 -9.776 1.00 82.44 90 LEU A N 1
ATOM 739 C CA . LEU A 1 90 ? 11.377 1.881 -10.179 1.00 82.44 90 LEU A CA 1
ATOM 740 C C . LEU A 1 90 ? 12.102 1.025 -11.223 1.00 82.44 90 LEU A C 1
ATOM 742 O O . LEU A 1 90 ? 12.714 1.568 -12.143 1.00 82.44 90 LEU A O 1
ATOM 746 N N . ASN A 1 91 ? 12.032 -0.301 -11.098 1.00 82.12 91 ASN A N 1
ATOM 747 C CA . ASN A 1 91 ? 12.631 -1.209 -12.066 1.00 82.12 91 ASN A CA 1
ATOM 748 C C . ASN A 1 91 ? 11.929 -1.107 -13.430 1.00 82.12 91 ASN A C 1
ATOM 750 O O . ASN A 1 91 ? 12.597 -1.025 -14.457 1.00 82.12 91 ASN A O 1
ATOM 754 N N . TYR A 1 92 ? 10.599 -1.002 -13.449 1.00 80.31 92 TYR A N 1
ATOM 755 C CA . TYR A 1 92 ? 9.846 -0.751 -14.684 1.00 80.31 92 TYR A CA 1
ATOM 756 C C . TYR A 1 92 ? 10.150 0.608 -15.307 1.00 80.31 92 TYR A C 1
ATOM 758 O O . TYR A 1 92 ? 10.377 0.676 -16.507 1.00 80.31 92 TYR A O 1
ATOM 766 N N . LEU A 1 93 ? 10.248 1.674 -14.508 1.00 78.38 93 LEU A N 1
ATOM 767 C CA . LEU A 1 93 ? 10.666 2.994 -15.000 1.00 78.38 93 LEU A CA 1
ATOM 768 C C . LEU A 1 93 ? 12.054 2.972 -15.658 1.00 78.38 93 LEU A C 1
ATOM 770 O O . LEU A 1 93 ? 12.323 3.787 -16.536 1.00 78.38 93 LEU A O 1
ATOM 774 N N . ARG A 1 94 ? 12.941 2.068 -15.222 1.00 77.94 94 ARG A N 1
ATOM 775 C CA . ARG A 1 94 ? 14.298 1.929 -15.761 1.00 77.94 94 ARG A CA 1
ATOM 776 C C . ARG A 1 94 ? 14.362 1.055 -17.014 1.00 77.94 94 ARG A C 1
ATOM 778 O O . ARG A 1 94 ? 15.121 1.380 -17.920 1.00 77.94 94 ARG A O 1
ATOM 785 N N . LEU A 1 95 ? 13.650 -0.072 -17.031 1.00 80.75 95 LEU A N 1
ATOM 786 C CA . LEU A 1 95 ? 13.716 -1.054 -18.122 1.00 80.75 95 LEU A CA 1
ATOM 787 C C . LEU A 1 95 ? 12.635 -0.852 -19.192 1.00 80.75 95 LEU A C 1
ATOM 789 O O . LEU A 1 95 ? 12.777 -1.378 -20.288 1.00 80.75 95 LEU A O 1
ATOM 793 N N . GLY A 1 96 ? 11.560 -0.123 -18.888 1.00 74.50 96 GLY A N 1
ATOM 794 C CA . GLY A 1 96 ? 10.383 0.013 -19.753 1.00 74.50 96 GLY A CA 1
ATOM 795 C C . GLY A 1 96 ? 9.480 -1.228 -19.778 1.00 74.50 96 GLY A C 1
ATOM 796 O O . GLY A 1 96 ? 8.455 -1.225 -20.448 1.00 74.50 96 GLY A O 1
ATOM 797 N N . TYR A 1 97 ? 9.832 -2.295 -19.052 1.00 74.88 97 TYR A N 1
ATOM 798 C CA . TYR A 1 97 ? 9.056 -3.532 -18.971 1.00 74.88 97 TYR A CA 1
ATOM 799 C C . TYR A 1 97 ? 9.169 -4.198 -17.593 1.00 74.88 97 TYR A C 1
ATOM 801 O O . TYR A 1 97 ? 10.112 -3.971 -16.832 1.00 74.88 97 TYR A O 1
ATOM 809 N N . VAL A 1 98 ? 8.187 -5.043 -17.262 1.00 76.88 98 VAL A N 1
ATOM 810 C CA . VAL A 1 98 ? 8.158 -5.822 -16.015 1.00 76.88 98 VAL A CA 1
ATOM 811 C C . VAL A 1 98 ? 9.067 -7.041 -16.156 1.00 76.88 98 VAL A C 1
ATOM 813 O O . VAL A 1 98 ? 8.862 -7.860 -17.050 1.00 76.88 98 VAL A O 1
ATOM 816 N N . TRP A 1 99 ? 10.061 -7.189 -15.277 1.00 71.75 99 TRP A N 1
ATOM 817 C CA . TRP A 1 99 ? 10.916 -8.377 -15.239 1.00 71.75 99 TRP A CA 1
ATOM 818 C C . TRP A 1 99 ? 10.565 -9.264 -14.034 1.00 71.75 99 TRP A C 1
ATOM 820 O O . TRP A 1 99 ? 10.580 -8.762 -12.908 1.00 71.75 99 TRP A O 1
ATOM 830 N N . PRO A 1 100 ? 10.296 -10.569 -14.229 1.00 79.00 100 PRO A N 1
ATOM 831 C CA . PRO A 1 100 ? 10.277 -11.293 -15.503 1.00 79.00 100 PRO A CA 1
ATOM 832 C C . PRO A 1 100 ? 9.003 -11.009 -16.318 1.00 79.00 100 PRO A C 1
ATOM 834 O O . PRO A 1 100 ? 7.916 -10.896 -15.749 1.00 79.00 100 PRO A O 1
ATOM 837 N N . GLN A 1 101 ? 9.137 -10.947 -17.651 1.00 78.75 101 GLN A N 1
ATOM 838 C CA . GLN A 1 101 ? 8.037 -10.723 -18.604 1.00 78.75 101 GLN A CA 1
ATOM 839 C C . GLN A 1 101 ? 7.136 -11.959 -18.694 1.00 78.75 101 GLN A C 1
ATOM 841 O O . GLN A 1 101 ? 7.125 -12.699 -19.674 1.00 78.75 101 GLN A O 1
ATOM 846 N N . THR A 1 102 ? 6.407 -12.218 -17.619 1.00 85.50 102 THR A N 1
ATOM 847 C CA . THR A 1 102 ? 5.439 -13.304 -17.530 1.00 85.50 102 THR A CA 1
ATOM 848 C C . THR A 1 102 ? 4.065 -12.705 -17.253 1.00 85.50 102 THR A C 1
ATOM 850 O O . THR A 1 102 ? 3.966 -11.761 -16.462 1.00 85.50 102 THR A O 1
ATOM 853 N N . PRO A 1 103 ? 2.994 -13.247 -17.857 1.00 83.19 103 PRO A N 1
ATOM 854 C CA . PRO A 1 103 ? 1.636 -12.758 -17.617 1.00 83.19 103 PRO A CA 1
ATOM 855 C C . PRO A 1 103 ? 1.271 -12.835 -16.129 1.00 83.19 103 PRO A C 1
ATOM 857 O O . PRO A 1 103 ? 0.644 -11.930 -15.587 1.00 83.19 103 PRO A O 1
ATOM 860 N N . THR A 1 104 ? 1.765 -13.858 -15.429 1.00 84.44 104 THR A N 1
ATOM 861 C CA . THR A 1 104 ? 1.587 -14.016 -13.984 1.00 84.44 104 THR A CA 1
ATOM 862 C C . THR A 1 104 ? 2.163 -12.844 -13.193 1.00 84.44 104 THR A C 1
ATOM 864 O O . THR A 1 104 ? 1.502 -12.345 -12.290 1.00 84.44 104 THR A O 1
ATOM 867 N N . MET A 1 105 ? 3.363 -12.361 -13.531 1.00 81.00 105 MET A N 1
ATOM 868 C CA . MET A 1 105 ? 3.957 -11.218 -12.826 1.00 81.00 105 MET A CA 1
ATOM 869 C C . MET A 1 105 ? 3.243 -9.903 -13.122 1.00 81.00 105 MET A C 1
ATOM 871 O O . MET A 1 105 ? 3.164 -9.061 -12.235 1.00 81.00 105 MET A O 1
ATOM 875 N N . CYS A 1 106 ? 2.689 -9.733 -14.324 1.00 81.56 106 CYS A N 1
ATOM 876 C CA . CYS A 1 106 ? 1.867 -8.566 -14.645 1.00 81.56 106 CYS A CA 1
ATOM 877 C C . CYS A 1 106 ? 0.583 -8.539 -13.800 1.00 81.56 106 CYS A C 1
ATOM 879 O O . CYS A 1 106 ? 0.277 -7.522 -13.182 1.00 81.56 106 CYS A O 1
ATOM 881 N N . HIS A 1 107 ? -0.105 -9.677 -13.672 1.00 82.38 107 HIS A N 1
ATOM 882 C CA . HIS A 1 107 ? -1.271 -9.780 -12.792 1.00 82.38 107 HIS A CA 1
ATOM 883 C C . HIS A 1 107 ? -0.915 -9.596 -11.316 1.00 82.38 107 HIS A C 1
ATOM 885 O O . HIS A 1 107 ? -1.626 -8.888 -10.611 1.00 82.38 107 HIS A O 1
ATOM 891 N N . ILE A 1 108 ? 0.195 -10.177 -10.844 1.00 83.19 108 ILE A N 1
ATOM 892 C CA . ILE A 1 108 ? 0.661 -9.976 -9.463 1.00 83.19 108 ILE A CA 1
ATOM 893 C C . ILE A 1 108 ? 0.971 -8.504 -9.217 1.00 83.19 108 ILE A C 1
ATOM 895 O O . ILE A 1 108 ? 0.583 -7.975 -8.182 1.00 83.19 108 ILE A O 1
ATOM 899 N N . TRP A 1 109 ? 1.648 -7.838 -10.151 1.00 82.31 109 TRP A N 1
ATOM 900 C CA . TRP A 1 109 ? 1.913 -6.411 -10.045 1.00 82.31 109 TRP A CA 1
ATOM 901 C C . TRP A 1 109 ? 0.612 -5.645 -9.898 1.00 82.31 109 TRP A C 1
ATOM 903 O O . TRP A 1 109 ? 0.467 -4.886 -8.945 1.00 82.31 109 TRP A O 1
ATOM 913 N N . TRP A 1 110 ? -0.324 -5.841 -10.823 1.00 82.62 110 TRP A N 1
ATOM 914 C CA . TRP A 1 110 ? -1.580 -5.106 -10.828 1.00 82.62 110 TRP A CA 1
ATOM 915 C C . TRP A 1 110 ? -2.370 -5.348 -9.538 1.00 82.62 110 TRP A C 1
ATOM 917 O O . TRP A 1 110 ? -2.782 -4.401 -8.874 1.00 82.62 110 TRP A O 1
ATOM 927 N N . PHE A 1 111 ? -2.463 -6.603 -9.105 1.00 81.81 111 PHE A N 1
ATOM 928 C CA . PHE A 1 111 ? -3.095 -6.973 -7.844 1.00 81.81 111 PHE A CA 1
ATOM 929 C C . PHE A 1 111 ? -2.419 -6.315 -6.629 1.00 81.81 111 PHE A C 1
ATOM 931 O O . PHE A 1 111 ? -3.087 -5.826 -5.718 1.00 81.81 111 PHE A O 1
ATOM 938 N N . VAL A 1 112 ? -1.085 -6.279 -6.606 1.00 82.00 112 VAL A N 1
ATOM 939 C CA . VAL A 1 112 ? -0.318 -5.650 -5.524 1.00 82.00 112 VAL A CA 1
ATOM 940 C C . VAL A 1 112 ? -0.404 -4.127 -5.579 1.00 82.00 112 VAL A C 1
ATOM 942 O O . VAL A 1 112 ? -0.359 -3.512 -4.526 1.00 82.00 112 VAL A O 1
ATOM 945 N N . GLY A 1 113 ? -0.518 -3.511 -6.751 1.00 78.94 113 GLY A N 1
ATOM 946 C CA . GLY A 1 113 ? -0.697 -2.068 -6.904 1.00 78.94 113 GLY A CA 1
ATOM 947 C C . GLY A 1 113 ? -2.105 -1.645 -6.505 1.00 78.94 113 GLY A C 1
ATOM 948 O O . GLY A 1 113 ? -2.314 -1.050 -5.446 1.00 78.94 113 GLY A O 1
ATOM 949 N N . ASP A 1 114 ? -3.073 -2.015 -7.333 1.00 80.81 114 ASP A N 1
ATOM 950 C CA . ASP A 1 114 ? -4.452 -1.545 -7.223 1.00 80.81 114 ASP A CA 1
ATOM 951 C C . ASP A 1 114 ? -5.170 -2.241 -6.066 1.00 80.81 114 ASP A C 1
ATOM 953 O O . ASP A 1 114 ? -5.674 -1.580 -5.160 1.00 80.81 114 ASP A O 1
ATOM 957 N N . GLY A 1 115 ? -5.111 -3.574 -6.003 1.00 80.25 115 GLY A N 1
ATOM 958 C CA . GLY A 1 115 ? -5.796 -4.342 -4.959 1.00 80.25 115 GLY A CA 1
ATOM 959 C C . GLY A 1 115 ? -5.293 -4.019 -3.548 1.00 80.25 115 GLY A C 1
ATOM 960 O O . GLY A 1 115 ? -6.084 -3.881 -2.606 1.00 80.25 115 GLY A O 1
ATOM 961 N N . PHE A 1 116 ? -3.980 -3.842 -3.373 1.00 80.88 116 PHE A N 1
ATOM 962 C CA . PHE A 1 116 ? -3.423 -3.466 -2.071 1.00 80.88 116 PHE A CA 1
ATOM 963 C C . PHE A 1 116 ? -3.733 -2.010 -1.703 1.00 80.88 116 PHE A C 1
ATOM 965 O O . PHE A 1 116 ? -4.042 -1.733 -0.539 1.00 80.88 116 PHE A O 1
ATOM 972 N N . SER A 1 117 ? -3.681 -1.087 -2.669 1.00 80.00 117 SER A N 1
ATOM 973 C CA . SER A 1 117 ? -4.047 0.321 -2.467 1.00 80.00 117 SER A CA 1
ATOM 974 C C . SER A 1 117 ? -5.519 0.467 -2.063 1.00 80.00 117 SER A C 1
ATOM 976 O O . SER A 1 117 ? -5.840 1.157 -1.086 1.00 80.00 117 SER A O 1
ATOM 978 N N . ASP A 1 118 ? -6.413 -0.257 -2.733 1.00 82.19 118 ASP A N 1
ATOM 979 C CA . ASP A 1 118 ? -7.842 -0.276 -2.423 1.00 82.19 118 ASP A CA 1
ATOM 980 C C . ASP A 1 118 ? -8.104 -0.885 -1.048 1.00 82.19 118 ASP A C 1
ATOM 982 O O . ASP A 1 118 ? -8.816 -0.304 -0.222 1.00 82.19 118 ASP A O 1
ATOM 986 N N . THR A 1 119 ? -7.450 -2.009 -0.743 1.00 81.00 119 THR A N 1
ATOM 987 C CA . THR A 1 119 ? -7.536 -2.649 0.576 1.00 81.00 119 THR A CA 1
ATOM 988 C C . THR A 1 119 ? -7.076 -1.701 1.684 1.00 81.00 119 THR A C 1
ATOM 990 O O . THR A 1 119 ? -7.746 -1.583 2.712 1.00 81.00 119 THR A O 1
ATOM 993 N N . MET A 1 120 ? -5.970 -0.980 1.481 1.00 81.56 120 MET A N 1
ATOM 994 C CA . MET A 1 120 ? -5.485 0.033 2.423 1.00 81.56 120 MET A CA 1
ATOM 995 C C . MET A 1 120 ? -6.479 1.188 2.575 1.00 81.56 120 MET A C 1
ATOM 997 O O . MET A 1 120 ? -6.740 1.620 3.700 1.00 81.56 120 MET A O 1
ATOM 1001 N N . THR A 1 121 ? -7.068 1.674 1.486 1.00 83.31 121 THR A N 1
ATOM 1002 C CA . THR A 1 121 ? -8.050 2.769 1.522 1.00 83.31 121 THR A CA 1
ATOM 1003 C C . THR A 1 121 ? -9.309 2.357 2.282 1.00 83.31 121 THR A C 1
ATOM 1005 O O . THR A 1 121 ? -9.783 3.086 3.158 1.00 83.31 121 THR A O 1
ATOM 1008 N N . ILE A 1 122 ? -9.808 1.147 2.030 1.00 82.44 122 ILE A N 1
ATOM 1009 C CA . ILE A 1 122 ? -10.967 0.580 2.724 1.00 82.44 122 ILE A CA 1
ATOM 1010 C C . ILE A 1 122 ? -10.654 0.355 4.204 1.00 82.44 122 ILE A C 1
ATOM 1012 O O . ILE A 1 122 ? -11.468 0.712 5.054 1.00 82.44 122 ILE A O 1
ATOM 1016 N N . LEU A 1 123 ? -9.475 -0.174 4.544 1.00 79.06 123 LEU A N 1
ATOM 1017 C CA . LEU A 1 123 ? -9.042 -0.321 5.936 1.00 79.06 123 LEU A CA 1
ATOM 1018 C C . LEU A 1 123 ? -8.934 1.032 6.652 1.00 79.06 123 LEU A C 1
ATOM 1020 O O . LEU A 1 123 ? -9.303 1.132 7.824 1.00 79.06 123 LEU A O 1
ATOM 1024 N N . MET A 1 124 ? -8.487 2.084 5.964 1.00 82.25 124 MET A N 1
ATOM 1025 C CA . MET A 1 124 ? -8.409 3.439 6.516 1.00 82.25 124 MET A CA 1
ATOM 1026 C C . MET A 1 124 ? -9.796 4.055 6.740 1.00 82.25 124 MET A C 1
ATOM 1028 O O . MET A 1 124 ? -10.061 4.630 7.805 1.00 82.25 124 MET A O 1
ATOM 1032 N N . ALA A 1 125 ? -10.703 3.898 5.774 1.00 84.19 125 ALA A N 1
ATOM 1033 C CA . ALA A 1 125 ? -12.101 4.292 5.921 1.00 84.19 125 ALA A CA 1
ATOM 1034 C C . ALA A 1 125 ? -12.745 3.534 7.089 1.00 84.19 125 ALA A C 1
ATOM 1036 O O . ALA A 1 125 ? -13.361 4.131 7.973 1.00 84.19 125 ALA A O 1
ATOM 1037 N N . TRP A 1 126 ? -12.509 2.225 7.158 1.00 77.75 126 TRP A N 1
ATOM 1038 C CA . TRP A 1 126 ? -12.998 1.365 8.222 1.00 77.75 126 TRP A CA 1
ATOM 1039 C C . TRP A 1 126 ? -12.466 1.769 9.601 1.00 77.75 126 TRP A C 1
ATOM 1041 O O . TRP A 1 126 ? -13.239 1.876 10.550 1.00 77.75 126 TRP A O 1
ATOM 1051 N N . ALA A 1 127 ? -11.172 2.067 9.722 1.00 77.44 127 ALA A N 1
ATOM 1052 C CA . ALA A 1 127 ? -10.580 2.565 10.963 1.00 77.44 127 ALA A CA 1
ATOM 1053 C C . ALA A 1 127 ? -11.232 3.882 11.425 1.00 77.44 127 ALA A C 1
ATOM 1055 O O . ALA A 1 127 ? -11.396 4.116 12.627 1.00 77.44 127 ALA A O 1
ATOM 1056 N N . SER A 1 128 ? -11.633 4.735 10.479 1.00 82.69 128 SER A N 1
ATOM 1057 C CA . SER A 1 128 ? -12.359 5.976 10.765 1.00 82.69 128 SER A CA 1
ATOM 1058 C C . SER A 1 128 ? -13.780 5.694 11.258 1.00 82.69 128 SER A C 1
ATOM 1060 O O . SER A 1 128 ? -14.198 6.264 12.270 1.00 82.69 128 SER A O 1
ATOM 1062 N N . PHE A 1 129 ? -14.487 4.753 10.624 1.00 80.62 129 PHE A N 1
ATOM 1063 C CA . PHE A 1 129 ? -15.793 4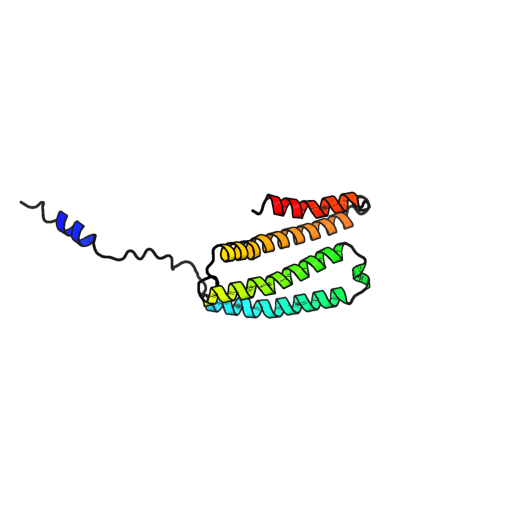.282 11.092 1.00 80.62 129 PHE A CA 1
ATOM 1064 C C . PHE A 1 129 ? -15.716 3.637 12.480 1.00 80.62 129 PHE A C 1
ATOM 1066 O O . PHE A 1 129 ? -16.536 3.956 13.338 1.00 80.62 129 PHE A O 1
ATOM 1073 N N . GLU A 1 130 ? -14.717 2.792 12.747 1.00 75.25 130 GLU A N 1
ATOM 1074 C CA . GLU A 1 130 ? -14.517 2.165 14.061 1.00 75.25 130 GLU A CA 1
ATOM 1075 C C . GLU A 1 130 ? -14.353 3.229 15.158 1.00 75.25 130 GLU A C 1
ATOM 1077 O O . GLU A 1 130 ? -15.011 3.156 16.199 1.00 75.25 130 GLU A O 1
ATOM 1082 N N . ARG A 1 131 ? -13.546 4.271 14.904 1.00 75.44 131 ARG A N 1
ATOM 1083 C CA . ARG A 1 131 ? -13.380 5.402 15.833 1.00 75.44 131 ARG A CA 1
ATOM 1084 C C . ARG A 1 131 ? -14.673 6.190 16.021 1.00 75.44 131 ARG A C 1
ATOM 1086 O O . ARG A 1 131 ? -15.005 6.525 17.156 1.00 75.44 131 ARG A O 1
ATOM 1093 N N . HIS A 1 132 ? -15.402 6.461 14.943 1.00 80.31 132 HIS A N 1
ATOM 1094 C CA . HIS A 1 132 ? -16.668 7.187 15.004 1.00 80.31 132 HIS A CA 1
ATOM 1095 C C . HIS A 1 132 ? -17.714 6.423 15.834 1.00 80.31 132 HIS A C 1
ATOM 1097 O O . HIS A 1 132 ? -18.295 6.974 16.767 1.00 80.31 132 HIS A O 1
ATOM 1103 N N . ILE A 1 133 ? -17.888 5.123 15.585 1.00 76.12 133 ILE A N 1
ATOM 1104 C CA . ILE A 1 133 ? -18.844 4.285 16.323 1.00 76.12 133 ILE A CA 1
ATOM 1105 C C . ILE A 1 133 ? -18.455 4.180 17.805 1.00 76.12 133 ILE A C 1
ATOM 1107 O O . ILE A 1 133 ? -19.332 4.224 18.668 1.00 76.12 133 ILE A O 1
ATOM 1111 N N . LEU A 1 134 ? -17.161 4.077 18.128 1.00 71.69 134 LEU A N 1
ATOM 1112 C CA . LEU A 1 134 ? -16.702 4.000 19.518 1.00 71.69 134 LEU A CA 1
ATOM 1113 C C . LEU A 1 134 ? -16.995 5.290 20.303 1.00 71.69 134 LEU A C 1
ATOM 1115 O O . LEU A 1 134 ? -17.363 5.221 21.474 1.00 71.69 134 LEU A O 1
ATOM 1119 N N . ILE A 1 135 ? -16.878 6.455 19.658 1.00 76.81 135 ILE A N 1
ATOM 1120 C CA . ILE A 1 135 ? -17.147 7.759 20.282 1.00 76.81 135 ILE A CA 1
ATOM 1121 C C . ILE A 1 135 ? -18.652 7.974 20.496 1.00 76.81 135 ILE A C 1
ATOM 1123 O O . ILE A 1 135 ? -19.060 8.364 21.589 1.00 76.81 135 ILE A O 1
ATOM 1127 N N . PHE A 1 136 ? -19.484 7.701 19.486 1.00 77.88 136 PHE A N 1
ATOM 1128 C CA . PHE A 1 136 ? -20.918 8.025 19.531 1.00 77.88 136 PHE A CA 1
ATOM 1129 C C . PHE A 1 136 ? -21.796 6.908 20.115 1.00 77.88 136 PHE A C 1
ATOM 1131 O O . PHE A 1 136 ? -22.864 7.177 20.661 1.00 77.88 136 PHE A O 1
ATOM 1138 N N . HIS A 1 137 ? -21.356 5.652 20.042 1.00 70.06 137 HIS A N 1
ATOM 1139 C CA . HIS A 1 137 ? -22.174 4.484 20.371 1.00 70.06 137 HIS A CA 1
ATOM 1140 C C . HIS A 1 137 ? -21.409 3.444 21.203 1.00 70.06 137 HIS A C 1
ATOM 1142 O O . HIS A 1 137 ? -21.440 2.242 20.927 1.00 70.06 137 HIS A O 1
ATOM 1148 N N . ASN A 1 138 ? -20.772 3.894 22.287 1.00 63.38 138 ASN A N 1
ATOM 1149 C CA . ASN A 1 138 ? -19.945 3.066 23.177 1.00 63.38 138 ASN A CA 1
ATOM 1150 C C . ASN A 1 138 ? -20.672 1.806 23.728 1.00 63.38 138 ASN A C 1
ATOM 1152 O O . ASN A 1 138 ? -20.041 0.789 24.008 1.00 63.38 138 ASN A O 1
ATOM 1156 N N . GLN A 1 139 ? -22.011 1.822 23.828 1.00 62.38 139 GLN A N 1
ATOM 1157 C CA . GLN A 1 139 ? -22.822 0.668 24.261 1.00 62.38 139 GLN A CA 1
ATOM 1158 C C . GLN A 1 139 ? -23.095 -0.375 23.155 1.00 62.38 139 GLN A C 1
ATOM 1160 O O . GLN A 1 139 ? -23.317 -1.547 23.461 1.00 62.38 139 GLN A O 1
ATOM 1165 N N . LEU A 1 140 ? -23.050 -0.001 21.871 1.00 53.81 140 LEU A N 1
ATOM 1166 C CA . LEU A 1 140 ? -23.366 -0.898 20.743 1.00 53.81 140 LEU A CA 1
ATOM 1167 C C . LEU A 1 140 ? -22.209 -1.836 20.362 1.00 53.81 140 LEU A C 1
ATOM 1169 O O . LEU A 1 140 ? -22.455 -2.888 19.766 1.00 53.81 140 LEU A O 1
ATOM 1173 N N . VAL A 1 141 ? -20.969 -1.492 20.733 1.00 54.03 141 VAL A N 1
ATOM 1174 C CA . VAL A 1 141 ? -19.738 -2.244 20.395 1.00 54.03 141 VAL A CA 1
ATOM 1175 C C . VAL A 1 141 ? -19.302 -3.213 21.510 1.00 54.03 141 VAL A C 1
ATOM 1177 O O . VAL A 1 141 ? -18.313 -3.930 21.376 1.00 54.03 141 VAL A O 1
ATOM 1180 N N . SER A 1 142 ? -20.069 -3.299 22.601 1.00 55.19 142 SER A N 1
ATOM 1181 C CA . SER A 1 142 ? -19.778 -4.164 23.757 1.00 55.19 142 SER A CA 1
ATOM 1182 C C . SER A 1 142 ? -19.770 -5.671 23.416 1.00 55.19 142 SER A C 1
ATOM 1184 O O . SER A 1 142 ? -19.091 -6.473 24.059 1.00 55.19 142 SER A O 1
ATOM 1186 N N . THR A 1 143 ? -20.473 -6.100 22.359 1.00 61.28 143 THR A N 1
ATOM 1187 C CA . THR A 1 143 ? -20.659 -7.530 22.054 1.00 61.28 143 THR A CA 1
ATOM 1188 C C . THR A 1 143 ? -19.667 -8.062 21.006 1.00 61.28 143 THR A C 1
ATOM 1190 O O . THR A 1 143 ? -19.687 -7.650 19.845 1.00 61.28 143 THR A O 1
ATOM 1193 N N . ARG A 1 144 ? -18.864 -9.081 21.371 1.00 56.84 144 ARG A N 1
ATOM 1194 C CA . ARG A 1 144 ? -17.861 -9.754 20.502 1.00 56.84 144 ARG A CA 1
ATOM 1195 C C . ARG A 1 144 ? -18.372 -10.157 19.107 1.00 56.84 144 ARG A C 1
ATOM 1197 O O . ARG A 1 144 ? -17.600 -10.111 18.158 1.00 56.84 144 ARG A O 1
ATOM 1204 N N . ARG A 1 145 ? -19.651 -10.532 18.962 1.00 55.41 145 ARG A N 1
ATOM 1205 C CA . ARG A 1 145 ? -20.237 -10.962 17.674 1.00 55.41 145 ARG A CA 1
ATOM 1206 C C . ARG A 1 145 ? -20.350 -9.835 16.643 1.00 55.41 145 ARG A C 1
ATOM 1208 O O . ARG A 1 145 ? -20.035 -10.060 15.480 1.00 55.41 145 ARG A O 1
ATOM 1215 N N . LYS A 1 146 ? -20.729 -8.621 17.060 1.00 60.88 146 LYS A N 1
ATOM 1216 C CA . LYS A 1 146 ? -20.829 -7.466 16.147 1.00 60.88 146 LYS A CA 1
ATOM 1217 C C . LYS A 1 146 ? -19.456 -7.032 15.651 1.00 60.88 146 LYS A C 1
ATOM 1219 O O . LYS A 1 146 ? -19.315 -6.643 14.503 1.00 60.88 146 LYS A O 1
ATOM 1224 N N . ARG A 1 147 ? -18.432 -7.201 16.489 1.00 61.31 147 ARG A N 1
ATOM 1225 C CA . ARG A 1 147 ? -17.040 -6.912 16.146 1.00 61.31 147 ARG A CA 1
ATOM 1226 C C . ARG A 1 147 ? -16.468 -7.846 15.076 1.00 61.31 147 ARG A C 1
ATOM 1228 O O . ARG A 1 147 ? -15.702 -7.398 14.234 1.00 61.31 147 ARG A O 1
ATOM 1235 N N . ILE A 1 148 ? -16.860 -9.122 15.093 1.00 62.47 148 ILE A N 1
ATOM 1236 C CA . ILE A 1 148 ? -16.475 -10.092 14.057 1.00 62.47 148 ILE A CA 1
ATOM 1237 C C . ILE A 1 148 ? -17.171 -9.748 12.740 1.00 62.47 148 ILE A C 1
ATOM 1239 O O . ILE A 1 148 ? -16.504 -9.661 11.719 1.00 62.47 148 ILE A O 1
ATOM 1243 N N . PHE A 1 149 ? -18.479 -9.473 12.767 1.00 64.06 149 PHE A N 1
ATOM 1244 C CA . PHE A 1 149 ? -19.224 -9.099 11.560 1.00 64.06 149 PHE A CA 1
ATOM 1245 C C . PHE A 1 149 ? -18.669 -7.824 10.917 1.00 64.06 149 PHE A C 1
ATOM 1247 O O . PHE A 1 149 ? -18.435 -7.781 9.718 1.00 64.06 149 PHE A O 1
ATOM 1254 N N . ALA A 1 150 ? -18.377 -6.819 11.738 1.00 62.25 150 ALA A N 1
ATOM 1255 C CA . ALA A 1 150 ? -17.807 -5.554 11.306 1.00 62.25 150 ALA A CA 1
ATOM 1256 C C . ALA A 1 150 ? -16.383 -5.719 10.725 1.00 62.25 150 ALA A C 1
ATOM 1258 O O . ALA A 1 150 ? -16.032 -5.048 9.767 1.00 62.25 150 ALA A O 1
ATOM 1259 N N . HIS A 1 151 ? -15.577 -6.654 11.242 1.00 64.81 151 HIS A N 1
ATOM 1260 C CA . HIS A 1 151 ? -14.230 -6.924 10.724 1.00 64.81 151 HIS A CA 1
ATOM 1261 C C . HIS A 1 151 ? -14.220 -7.776 9.444 1.00 64.81 151 HIS A C 1
ATOM 1263 O O . HIS A 1 151 ? -13.410 -7.537 8.555 1.00 64.81 151 HIS A O 1
ATOM 1269 N N . TYR A 1 152 ? -15.115 -8.761 9.337 1.00 64.69 152 TYR A N 1
ATOM 1270 C CA . TYR A 1 152 ? -15.180 -9.652 8.175 1.00 64.69 152 TYR A CA 1
ATOM 1271 C C . TYR A 1 152 ? -15.876 -9.014 6.973 1.00 64.69 152 TYR A C 1
ATOM 1273 O O . TYR A 1 152 ? -15.545 -9.354 5.843 1.00 64.69 152 TYR A O 1
ATOM 1281 N N . LEU A 1 153 ? -16.802 -8.078 7.185 1.00 68.50 153 LEU A N 1
ATOM 1282 C CA . LEU A 1 153 ? -17.546 -7.411 6.115 1.00 68.50 153 LEU A CA 1
ATOM 1283 C C . LEU A 1 153 ? -16.646 -6.676 5.097 1.00 68.50 153 LEU A C 1
ATOM 1285 O O . LEU A 1 153 ? -16.801 -6.962 3.913 1.00 68.50 153 LEU A O 1
ATOM 1289 N N . PRO A 1 154 ? -15.673 -5.820 5.478 1.00 66.38 154 PRO A N 1
ATOM 1290 C CA . PRO A 1 154 ? -14.793 -5.168 4.504 1.00 66.38 154 PRO A CA 1
ATOM 1291 C C . PRO A 1 154 ? -13.922 -6.171 3.738 1.00 66.38 154 PRO A C 1
ATOM 1293 O O . PRO A 1 154 ? -13.785 -6.047 2.529 1.00 66.38 154 PRO A O 1
ATOM 1296 N N . ILE A 1 155 ? -13.410 -7.213 4.403 1.00 66.06 155 ILE A N 1
ATOM 1297 C CA . ILE A 1 155 ? -12.616 -8.270 3.752 1.00 66.06 155 ILE A CA 1
ATOM 1298 C C . ILE A 1 155 ? -13.476 -9.062 2.758 1.00 66.06 155 ILE A C 1
ATOM 1300 O O . ILE A 1 155 ? -13.036 -9.361 1.654 1.00 66.06 155 ILE A O 1
ATOM 1304 N N . THR A 1 156 ? -14.721 -9.365 3.123 1.00 68.31 156 THR A N 1
ATOM 1305 C CA . THR A 1 156 ? -15.651 -10.107 2.259 1.00 68.31 156 THR A CA 1
ATOM 1306 C C . THR A 1 156 ? -16.068 -9.268 1.051 1.00 68.31 156 THR A C 1
ATOM 1308 O O . THR A 1 156 ? -16.137 -9.795 -0.052 1.00 68.31 156 THR A O 1
ATOM 1311 N N . ILE A 1 157 ? -16.295 -7.961 1.228 1.00 71.88 157 ILE A N 1
ATOM 1312 C CA . ILE A 1 157 ? -16.593 -7.048 0.115 1.00 71.88 157 ILE A CA 1
ATOM 1313 C C . ILE A 1 157 ? -15.398 -6.942 -0.834 1.00 71.88 157 ILE A C 1
ATOM 1315 O O . ILE A 1 157 ? -15.605 -7.035 -2.037 1.00 71.88 157 ILE A O 1
ATOM 1319 N N . ILE A 1 158 ? -14.170 -6.818 -0.318 1.00 65.19 158 ILE A N 1
ATOM 1320 C CA . ILE A 1 158 ? -12.953 -6.774 -1.147 1.00 65.19 158 ILE A CA 1
ATOM 1321 C C . ILE A 1 158 ? -12.804 -8.061 -1.963 1.00 65.19 158 ILE A C 1
ATOM 1323 O O . ILE A 1 158 ? -12.588 -7.988 -3.164 1.00 65.19 158 ILE A O 1
ATOM 1327 N N . ILE A 1 159 ? -12.996 -9.231 -1.346 1.00 66.12 159 ILE A N 1
ATOM 1328 C CA . ILE A 1 159 ? -12.906 -10.527 -2.041 1.00 66.12 159 ILE A CA 1
ATOM 1329 C C . ILE A 1 159 ? -13.997 -10.688 -3.115 1.00 66.12 159 ILE A C 1
ATOM 1331 O O . ILE A 1 159 ? -13.782 -11.378 -4.105 1.00 66.12 159 ILE A O 1
ATOM 1335 N N . ILE A 1 160 ? -15.175 -10.083 -2.929 1.00 71.50 160 ILE A N 1
ATOM 1336 C CA . ILE A 1 160 ? -16.287 -10.180 -3.890 1.00 71.50 160 ILE A CA 1
ATOM 1337 C C . ILE A 1 160 ? -16.150 -9.165 -5.034 1.00 71.50 160 ILE A C 1
ATOM 1339 O O . ILE A 1 160 ? -16.526 -9.476 -6.161 1.00 71.50 160 ILE A O 1
ATOM 1343 N N . TYR A 1 161 ? -15.659 -7.954 -4.754 1.00 64.62 161 TYR A N 1
ATOM 1344 C CA . TYR A 1 161 ? -15.607 -6.859 -5.730 1.00 64.62 161 TYR A CA 1
ATOM 1345 C C . TYR A 1 161 ? -14.272 -6.719 -6.463 1.00 64.62 161 TYR A C 1
ATOM 1347 O O . TYR A 1 161 ? -14.250 -6.090 -7.518 1.00 64.62 161 TYR A O 1
ATOM 1355 N N . CYS A 1 162 ? -13.183 -7.272 -5.927 1.00 56.00 162 CYS A N 1
ATOM 1356 C CA . CYS A 1 162 ? -11.849 -7.205 -6.519 1.00 56.00 162 CYS A CA 1
ATOM 1357 C C . CYS A 1 162 ? -11.454 -8.608 -7.033 1.00 56.00 162 CYS A C 1
ATOM 1359 O O . CYS A 1 162 ? -10.931 -9.405 -6.249 1.00 56.00 162 CYS A O 1
ATOM 1361 N N . PRO A 1 163 ? -11.802 -8.963 -8.288 1.00 51.34 163 PRO A N 1
ATOM 1362 C CA . PRO A 1 163 ? -11.309 -10.170 -8.952 1.00 51.34 163 PRO A CA 1
ATOM 1363 C C . PRO A 1 163 ? -9.825 -10.077 -9.336 1.00 51.34 163 PRO A C 1
ATOM 1365 O O . PRO A 1 163 ? -9.345 -8.956 -9.619 1.00 51.34 163 PRO A O 1
#